Protein AF-V6RYD2-F1 (afdb_monomer)

Mean predicted aligned error: 5.64 Å

Organism: NCBI:txid1341154

Foldseek 3Di:
DDFFWKWKWFQDPQRKTWIPIDGDPDDFWHFHTKIWAWDPPDWDDDLQAGKTKTFMWTQTPPPGIFTWIWIWGHHRQKTKIWTFGPPDDPDPVRTRKIWIWGAPDPTIIMTTMDD

Solvent-accessible surface area (backbone atoms only — not comparable to full-atom values): 6063 Å² total; per-residue (Å²): 126,63,81,41,31,37,36,41,28,42,51,42,100,85,59,25,35,44,38,48,57,52,66,52,97,62,100,70,86,50,74,65,41,37,45,28,46,54,50,86,69,93,51,88,38,53,84,40,54,27,46,48,44,21,54,24,36,33,35,32,86,88,77,38,77,43,57,25,36,37,36,37,43,27,56,84,33,39,31,41,37,38,33,28,45,59,97,56,71,98,45,80,92,44,51,63,34,40,29,45,32,35,68,78,52,99,43,33,34,41,35,42,30,26,99

pLDDT: mean 84.87, 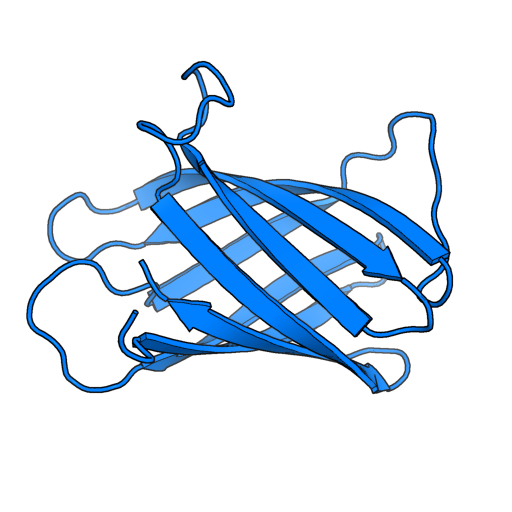std 11.71, range [46.22, 97.06]

Nearest PDB structures (foldseek):
  8i34-assembly4_G  TM=2.711E-01  e=4.699E-01  Haliclona sp.
  5h3x-assembly1_A  TM=3.857E-01  e=2.337E+00  Streptococcus suis
  6pon-assembly1_B-2  TM=3.912E-01  e=3.358E+00  Streptococcus pneumoniae

Structure (mmCIF, N/CA/C/O backbone):
data_AF-V6RYD2-F1
#
_entry.id   AF-V6RYD2-F1
#
loop_
_atom_site.group_PDB
_atom_site.id
_atom_site.type_symbol
_atom_site.label_atom_id
_atom_site.label_alt_id
_atom_site.label_comp_id
_atom_site.label_asym_id
_atom_site.label_entity_id
_atom_site.label_seq_id
_atom_site.pdbx_PDB_ins_code
_atom_site.Cartn_x
_atom_site.Cartn_y
_atom_site.Cartn_z
_atom_site.occupancy
_atom_site.B_iso_or_equiv
_atom_site.auth_seq_id
_atom_site.auth_comp_id
_atom_site.auth_asym_id
_atom_site.auth_atom_id
_atom_site.pdbx_PDB_model_num
ATOM 1 N N . MET A 1 1 ? 4.360 -10.178 14.622 1.00 63.91 1 MET A N 1
ATOM 2 C CA . MET A 1 1 ? 3.253 -9.430 14.002 1.00 63.91 1 MET A CA 1
ATOM 3 C C . MET A 1 1 ? 2.387 -10.426 13.258 1.00 63.91 1 MET A C 1
ATOM 5 O O . MET A 1 1 ? 2.934 -11.311 12.609 1.00 63.91 1 MET A O 1
ATOM 9 N N . GLU A 1 2 ? 1.075 -10.358 13.449 1.00 78.12 2 GLU A N 1
ATOM 10 C CA . GLU A 1 2 ? 0.103 -11.256 12.817 1.00 78.12 2 GLU A CA 1
ATOM 11 C C . GLU A 1 2 ? -0.427 -10.610 11.532 1.00 78.12 2 GLU A C 1
ATOM 13 O O . GLU A 1 2 ? -0.674 -9.403 11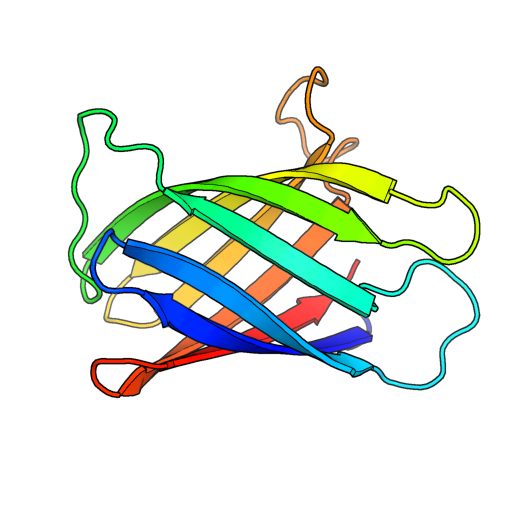.508 1.00 78.12 2 GLU A O 1
ATOM 18 N N . LEU A 1 3 ? -0.573 -11.400 10.462 1.00 85.75 3 LEU A N 1
ATOM 19 C CA . LEU A 1 3 ? -1.123 -10.936 9.187 1.00 85.75 3 LEU A CA 1
ATOM 20 C C . LEU A 1 3 ? -2.568 -10.469 9.383 1.00 85.75 3 LEU A C 1
ATOM 22 O O . LEU A 1 3 ? -3.434 -11.273 9.731 1.00 85.75 3 LEU A O 1
ATOM 26 N N . ARG A 1 4 ? -2.837 -9.192 9.109 1.00 85.25 4 ARG A N 1
ATOM 27 C CA . ARG A 1 4 ? -4.182 -8.608 9.204 1.00 85.25 4 ARG A CA 1
ATOM 28 C C . ARG A 1 4 ? -4.976 -8.784 7.928 1.00 85.25 4 ARG A C 1
ATOM 30 O O . ARG A 1 4 ? -6.162 -9.086 7.982 1.00 85.25 4 ARG A O 1
ATOM 37 N N . GLY A 1 5 ? -4.321 -8.665 6.786 1.00 88.69 5 GLY A N 1
ATOM 38 C CA . GLY A 1 5 ? -4.992 -8.832 5.514 1.00 88.69 5 GLY A CA 1
ATOM 39 C C . GLY A 1 5 ? -4.078 -8.572 4.341 1.00 88.69 5 GLY A C 1
ATOM 40 O O . GLY A 1 5 ? -2.865 -8.385 4.476 1.00 88.69 5 GLY A O 1
ATOM 41 N N . 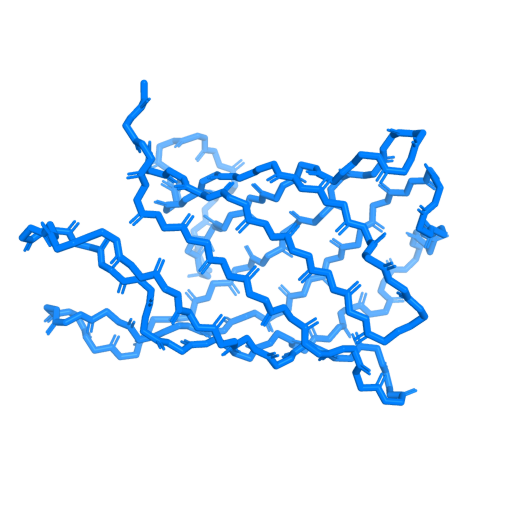ILE A 1 6 ? -4.701 -8.573 3.175 1.00 90.50 6 ILE A N 1
ATOM 42 C CA . ILE A 1 6 ? -4.076 -8.202 1.917 1.00 90.50 6 ILE A CA 1
ATOM 43 C C . ILE A 1 6 ? -4.897 -7.071 1.323 1.00 90.50 6 ILE A C 1
ATOM 45 O O . ILE A 1 6 ? -6.127 -7.132 1.308 1.00 90.50 6 ILE A O 1
ATOM 49 N N . ILE A 1 7 ? -4.208 -6.065 0.810 1.00 91.38 7 ILE A N 1
ATOM 50 C CA . ILE A 1 7 ? -4.796 -5.033 -0.022 1.00 91.38 7 ILE A CA 1
ATOM 51 C C . ILE A 1 7 ? -4.253 -5.148 -1.446 1.00 91.38 7 ILE A C 1
ATOM 53 O O . ILE A 1 7 ? -3.052 -5.320 -1.667 1.00 91.38 7 ILE A O 1
ATOM 57 N N . LEU A 1 8 ? -5.158 -5.063 -2.416 1.00 93.94 8 LEU A N 1
ATOM 58 C CA . LEU A 1 8 ? -4.856 -4.889 -3.826 1.00 93.94 8 LEU A CA 1
ATOM 59 C C . LEU A 1 8 ? -5.160 -3.440 -4.209 1.00 93.94 8 LEU A C 1
ATOM 61 O O . LEU A 1 8 ? -6.315 -3.020 -4.161 1.00 93.94 8 LEU A O 1
ATOM 65 N N . TYR A 1 9 ? -4.137 -2.689 -4.602 1.00 94.38 9 TYR A N 1
ATOM 66 C CA . TYR A 1 9 ? -4.299 -1.347 -5.148 1.00 94.38 9 TYR A CA 1
ATOM 67 C C . TYR A 1 9 ? -4.361 -1.380 -6.667 1.00 94.38 9 TYR A C 1
AT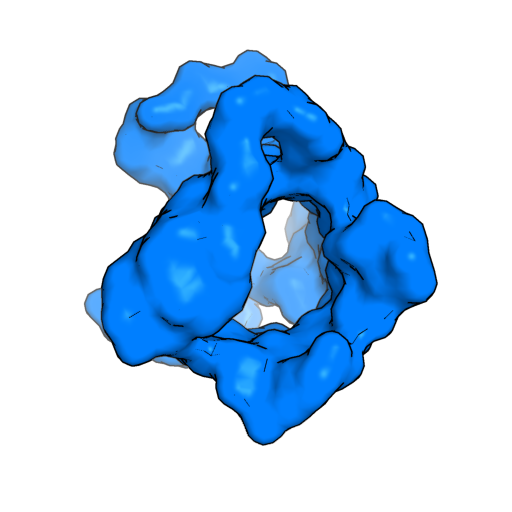OM 69 O O . TYR A 1 9 ? -3.437 -1.889 -7.306 1.00 94.38 9 TYR A O 1
ATOM 77 N N . ASP A 1 10 ? -5.375 -0.731 -7.229 1.00 95.25 10 ASP A N 1
ATOM 78 C CA . ASP A 1 10 ? -5.392 -0.326 -8.629 1.00 95.25 10 ASP A CA 1
ATOM 79 C C . ASP A 1 10 ? -4.743 1.061 -8.781 1.00 95.25 10 ASP A C 1
ATOM 81 O O . ASP A 1 10 ? -5.220 2.056 -8.224 1.00 95.25 10 ASP A O 1
ATOM 85 N N . ILE A 1 11 ? -3.670 1.127 -9.571 1.00 92.81 11 ILE A N 1
ATOM 86 C CA . ILE A 1 11 ? -2.936 2.347 -9.920 1.00 92.81 11 ILE A CA 1
ATOM 87 C C . ILE A 1 11 ? -3.710 3.100 -11.007 1.00 92.81 11 ILE A C 1
ATOM 89 O O . ILE A 1 11 ? -3.853 2.631 -12.143 1.00 92.81 11 ILE A O 1
ATOM 93 N N . GLN A 1 12 ? -4.174 4.296 -10.665 1.00 93.38 12 GLN A N 1
ATOM 94 C CA . GLN A 1 12 ? -4.896 5.194 -11.556 1.00 93.38 12 GLN A CA 1
ATOM 95 C C . GLN A 1 12 ? -3.942 5.946 -12.497 1.00 93.38 12 GLN A C 1
ATOM 97 O O . GLN A 1 12 ? -2.733 6.023 -12.279 1.00 93.38 12 GLN A O 1
ATOM 102 N N . LEU A 1 13 ? -4.488 6.554 -13.557 1.00 88.25 13 LEU A N 1
ATOM 103 C CA . LEU A 1 13 ? -3.696 7.280 -14.566 1.00 88.25 13 LEU A CA 1
ATOM 104 C C . LEU A 1 13 ? -2.869 8.439 -13.987 1.00 88.25 13 LEU A C 1
ATOM 106 O O . LEU A 1 13 ? -1.840 8.802 -14.552 1.00 88.25 13 LEU A O 1
ATOM 110 N N . ASN A 1 14 ? -3.324 9.038 -12.887 1.00 86.88 14 ASN A N 1
ATOM 111 C CA . ASN A 1 14 ? -2.635 10.128 -12.199 1.00 86.88 14 ASN A CA 1
ATOM 112 C C . ASN A 1 14 ? -1.630 9.648 -11.135 1.00 86.88 14 ASN A C 1
ATOM 114 O O . ASN A 1 14 ? -0.944 10.491 -10.558 1.00 86.88 14 ASN A O 1
ATOM 118 N N . GLY A 1 15 ? -1.512 8.333 -10.924 1.00 88.81 15 GLY A N 1
ATOM 119 C CA . GLY A 1 15 ? -0.678 7.720 -9.892 1.00 88.81 15 GLY A CA 1
ATOM 120 C C . GLY A 1 15 ? -1.415 7.422 -8.587 1.00 88.81 15 GLY A C 1
ATOM 121 O O . GLY A 1 15 ? -0.840 6.748 -7.739 1.00 88.81 15 GLY A O 1
ATOM 122 N N . ASP A 1 16 ? -2.665 7.869 -8.434 1.00 92.56 16 ASP A N 1
ATOM 123 C CA . ASP A 1 16 ? -3.464 7.573 -7.244 1.00 92.56 16 ASP A CA 1
ATOM 124 C C . ASP A 1 16 ? -3.720 6.072 -7.115 1.00 92.56 16 ASP A C 1
ATOM 126 O O . ASP A 1 16 ? -3.724 5.328 -8.101 1.00 92.56 16 ASP A O 1
ATOM 130 N N . LEU A 1 17 ? -3.978 5.636 -5.890 1.00 93.62 17 LEU A N 1
ATOM 131 C CA . LEU A 1 17 ? -4.276 4.250 -5.577 1.00 93.62 17 LEU A CA 1
ATOM 132 C C . LEU A 1 17 ? -5.719 4.119 -5.110 1.00 93.62 17 LEU A C 1
ATOM 134 O O . LEU A 1 17 ? -6.192 4.908 -4.289 1.00 93.62 17 LEU A O 1
ATOM 138 N N . ASN A 1 18 ? -6.401 3.086 -5.596 1.00 93.00 18 ASN A N 1
ATOM 139 C CA . ASN A 1 18 ? -7.686 2.660 -5.057 1.00 93.00 18 ASN A CA 1
ATOM 140 C C . ASN A 1 18 ? -7.574 1.219 -4.560 1.00 93.00 18 ASN A C 1
ATOM 142 O O . ASN A 1 18 ? -7.247 0.322 -5.335 1.00 93.00 18 ASN A O 1
ATOM 146 N N . GLY A 1 19 ? -7.785 1.023 -3.265 1.00 87.56 19 GLY A N 1
ATOM 147 C CA . GLY A 1 19 ? -7.542 -0.229 -2.569 1.00 87.56 19 GLY A CA 1
ATOM 148 C C . GLY A 1 19 ? -8.796 -1.074 -2.376 1.00 87.56 19 GLY A C 1
ATOM 149 O O . GLY A 1 19 ? -9.811 -0.588 -1.873 1.00 87.56 19 GLY A O 1
ATOM 150 N N . VAL A 1 20 ? -8.692 -2.362 -2.699 1.00 84.06 20 VAL A N 1
ATOM 151 C CA . VAL A 1 20 ? -9.667 -3.405 -2.349 1.00 84.06 20 VAL A CA 1
ATOM 152 C C . VAL A 1 20 ? -9.013 -4.406 -1.399 1.00 84.06 20 VAL A C 1
ATOM 154 O O . VAL A 1 20 ? -7.859 -4.785 -1.588 1.00 84.06 20 VAL A O 1
ATOM 157 N N . TYR A 1 21 ? -9.757 -4.849 -0.388 1.00 82.12 21 TYR A N 1
ATOM 158 C CA . TYR A 1 21 ? -9.216 -5.566 0.765 1.00 82.12 21 TYR A CA 1
ATOM 159 C C . TYR A 1 21 ? -9.733 -6.992 0.895 1.00 82.12 21 TYR A C 1
ATOM 161 O O . TYR A 1 21 ? -10.899 -7.282 0.621 1.00 82.12 21 TYR A O 1
ATOM 169 N N . THR A 1 22 ? -8.873 -7.867 1.409 1.00 80.06 22 THR A N 1
ATOM 170 C CA . THR A 1 22 ? -9.244 -9.165 1.973 1.00 80.06 22 THR A CA 1
ATOM 171 C C . THR A 1 22 ? -8.671 -9.264 3.385 1.00 80.06 22 THR A C 1
ATOM 173 O O . THR A 1 22 ? -7.498 -9.607 3.563 1.00 80.06 22 THR A O 1
ATOM 176 N N . ASN A 1 23 ? -9.491 -8.937 4.382 1.00 78.31 23 ASN A N 1
ATOM 177 C CA . ASN A 1 23 ? -9.093 -8.959 5.788 1.00 78.31 23 ASN A CA 1
ATOM 178 C C . ASN A 1 23 ? -9.260 -10.362 6.369 1.00 78.31 23 ASN A C 1
ATOM 180 O O . ASN A 1 23 ? -10.215 -11.077 6.052 1.00 78.31 23 ASN A O 1
ATOM 184 N N . ASN A 1 24 ? -8.343 -10.745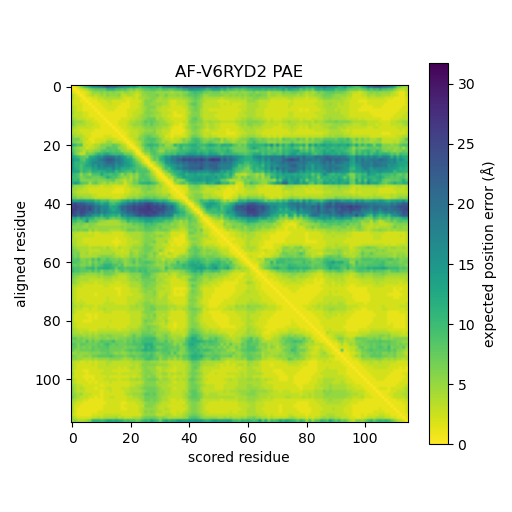 7.250 1.00 69.06 24 ASN A N 1
ATOM 185 C CA . ASN A 1 24 ? -8.580 -11.849 8.164 1.00 69.06 24 ASN A CA 1
ATOM 186 C C . ASN A 1 24 ? -9.568 -11.354 9.221 1.00 69.06 24 ASN A C 1
ATOM 188 O O . ASN A 1 24 ? -9.327 -10.303 9.803 1.00 69.06 24 ASN A O 1
ATOM 192 N N . LEU A 1 25 ? -10.650 -12.104 9.463 1.00 62.66 25 LEU A N 1
ATOM 193 C CA . LEU A 1 25 ? -11.670 -11.792 10.474 1.00 62.66 25 LEU A CA 1
ATOM 194 C C . LEU A 1 25 ? -11.003 -11.557 11.843 1.00 62.66 25 LEU A C 1
ATOM 196 O O . LEU A 1 25 ? -10.749 -12.521 12.569 1.00 62.66 25 LEU A O 1
ATOM 200 N N . THR A 1 26 ? -10.704 -10.303 12.200 1.00 57.53 26 THR A N 1
ATOM 201 C CA . THR A 1 26 ? -10.065 -9.956 13.475 1.00 57.53 26 THR A CA 1
ATOM 202 C C . THR A 1 26 ? -10.762 -8.757 14.121 1.00 57.53 26 THR A C 1
ATOM 204 O O . THR A 1 26 ? -11.120 -7.800 13.452 1.00 57.53 26 THR A O 1
ATOM 207 N N . PRO A 1 27 ? -10.988 -8.775 15.445 1.00 57.12 27 PRO A N 1
ATOM 208 C CA . PRO A 1 27 ? -11.921 -7.845 16.085 1.00 57.12 27 PRO A CA 1
ATOM 209 C C . PRO A 1 27 ? -11.455 -6.382 16.162 1.00 57.12 27 PRO A C 1
ATOM 211 O O . PRO A 1 27 ? -12.281 -5.527 16.453 1.00 57.12 27 PRO A O 1
ATOM 214 N N . ASN A 1 28 ? -10.173 -6.081 15.919 1.00 56.81 28 ASN A N 1
ATOM 215 C CA . ASN A 1 28 ? -9.589 -4.769 16.213 1.00 56.81 28 ASN A CA 1
ATOM 216 C C . ASN A 1 28 ? -8.798 -4.241 15.006 1.00 56.81 28 ASN A C 1
ATOM 218 O O . ASN A 1 28 ? -7.849 -4.911 14.585 1.00 56.81 28 ASN A O 1
ATOM 222 N N . ALA A 1 29 ? -9.157 -3.037 14.546 1.00 55.94 29 ALA A N 1
ATOM 223 C CA . ALA A 1 29 ? -8.552 -2.255 13.464 1.00 55.94 29 ALA A CA 1
ATOM 224 C C . ALA A 1 29 ? -8.415 -2.998 12.122 1.00 55.94 29 ALA A C 1
ATOM 226 O O . ALA A 1 29 ? -7.426 -3.685 11.855 1.00 55.94 29 ALA A O 1
ATOM 227 N N . GLU A 1 30 ? -9.408 -2.821 11.253 1.00 68.12 30 GLU A N 1
ATOM 228 C CA . GLU A 1 30 ? -9.439 -3.399 9.910 1.00 68.12 30 GLU A CA 1
ATOM 229 C C . GLU A 1 30 ? -9.496 -2.281 8.863 1.00 68.12 30 GLU A C 1
ATOM 231 O O . GLU A 1 30 ? -10.308 -1.363 8.962 1.00 68.12 30 GLU A O 1
ATOM 236 N N . LEU A 1 31 ? -8.636 -2.361 7.845 1.00 69.12 31 LEU A N 1
ATOM 237 C CA . LEU A 1 31 ? -8.714 -1.494 6.676 1.00 69.12 31 LEU A CA 1
ATOM 238 C C . LEU A 1 31 ? -9.836 -2.021 5.773 1.00 69.12 31 LEU A C 1
ATOM 240 O O . LEU A 1 31 ? -9.719 -3.105 5.208 1.00 69.12 31 LEU A O 1
ATOM 244 N N . PHE A 1 32 ? -10.947 -1.297 5.642 1.00 66.88 32 PHE A N 1
ATOM 245 C CA . PHE A 1 32 ? -12.065 -1.751 4.795 1.00 66.88 32 PHE A CA 1
ATOM 246 C C . PHE A 1 32 ? -11.985 -1.230 3.359 1.00 66.88 32 PHE A C 1
ATOM 248 O O . PHE A 1 32 ? -12.414 -1.885 2.408 1.00 66.88 32 PHE A O 1
ATOM 255 N N . THR A 1 33 ? -11.499 -0.006 3.191 1.00 67.81 33 THR A N 1
ATOM 256 C CA . THR A 1 33 ? -11.339 0.679 1.904 1.00 67.81 33 THR A CA 1
ATOM 257 C C . THR A 1 33 ? -10.309 1.774 2.094 1.00 67.81 33 THR A C 1
ATOM 259 O O . THR A 1 33 ? -10.307 2.411 3.144 1.00 67.81 33 THR A O 1
ATOM 262 N N . GLU A 1 34 ? -9.475 2.014 1.087 1.00 80.75 34 GLU A N 1
ATOM 263 C CA . GLU A 1 34 ? -8.502 3.094 1.085 1.00 80.75 34 GLU A CA 1
ATOM 264 C C . GLU A 1 34 ? -8.387 3.679 -0.302 1.00 80.75 34 GLU A C 1
ATOM 266 O O . GLU A 1 34 ? -8.314 2.967 -1.304 1.00 80.75 34 GLU A O 1
ATOM 271 N N . THR A 1 35 ? -8.333 4.997 -0.340 1.00 89.50 35 THR A N 1
ATOM 272 C CA . THR A 1 35 ? -7.887 5.724 -1.514 1.00 89.50 35 THR A CA 1
ATOM 273 C C . THR A 1 35 ? -6.688 6.551 -1.095 1.00 89.50 35 THR A C 1
ATOM 275 O O . THR A 1 35 ? -6.720 7.191 -0.043 1.00 89.50 35 THR A O 1
ATOM 278 N N . ALA A 1 36 ? -5.642 6.521 -1.913 1.00 92.06 36 ALA A N 1
ATOM 279 C CA . ALA A 1 36 ? -4.403 7.229 -1.652 1.00 92.06 36 ALA A CA 1
ATOM 280 C C . ALA A 1 36 ? -4.097 8.169 -2.822 1.00 92.06 36 ALA A C 1
ATOM 282 O O . ALA A 1 36 ? -3.855 7.722 -3.944 1.00 92.06 36 ALA A O 1
ATOM 283 N N . HIS A 1 37 ? -4.145 9.473 -2.568 1.00 92.75 37 HIS A N 1
ATOM 284 C CA . HIS A 1 37 ? -3.787 10.504 -3.526 1.00 92.75 37 HIS A CA 1
ATOM 285 C C . HIS A 1 37 ? -2.274 10.678 -3.559 1.00 92.75 37 HIS A C 1
ATOM 287 O O . HIS A 1 37 ? -1.634 10.879 -2.528 1.00 92.75 37 HIS A O 1
ATOM 293 N N . PHE A 1 38 ? -1.689 10.574 -4.744 1.00 90.00 38 PHE A N 1
ATOM 294 C CA . PHE A 1 38 ? -0.244 10.563 -4.882 1.00 90.00 38 PHE A CA 1
ATOM 295 C C . PHE A 1 38 ? 0.364 11.955 -4.679 1.00 90.00 38 PHE A C 1
ATOM 297 O O . PHE A 1 38 ? 0.085 12.901 -5.421 1.00 90.00 38 PHE A O 1
ATOM 304 N N . LEU A 1 39 ? 1.261 12.061 -3.696 1.00 87.12 39 LEU A N 1
ATOM 305 C CA . LEU A 1 39 ? 2.017 13.274 -3.420 1.00 87.12 39 LEU A CA 1
ATOM 306 C C . LEU A 1 39 ? 3.209 13.334 -4.372 1.00 87.12 39 LEU A C 1
ATOM 308 O O . LEU A 1 39 ? 4.179 12.592 -4.238 1.00 87.12 39 LEU A O 1
ATOM 312 N N . ARG A 1 40 ? 3.148 14.245 -5.344 1.00 69.88 40 ARG A N 1
ATOM 313 C CA . ARG A 1 40 ? 4.166 14.416 -6.396 1.00 69.88 40 ARG A CA 1
ATOM 314 C C . ARG A 1 40 ? 5.517 14.973 -5.914 1.00 69.88 40 ARG A C 1
ATOM 316 O O . ARG A 1 40 ? 6.298 15.427 -6.748 1.00 69.88 40 ARG A O 1
ATOM 323 N N . ASP A 1 41 ? 5.790 14.985 -4.614 1.00 56.44 41 ASP A N 1
ATOM 324 C CA . ASP A 1 41 ? 6.874 15.792 -4.065 1.00 56.44 41 ASP A CA 1
ATOM 325 C C . ASP A 1 41 ? 8.264 15.152 -4.270 1.00 56.44 41 ASP A C 1
ATOM 327 O O . ASP A 1 41 ? 8.562 14.064 -3.778 1.00 56.44 41 ASP A O 1
ATOM 331 N N . GLU A 1 42 ? 9.063 15.854 -5.080 1.00 46.22 42 GLU A N 1
ATOM 332 C CA . GLU A 1 42 ? 10.518 15.898 -5.333 1.00 46.22 42 GLU A CA 1
ATOM 333 C C . GLU A 1 42 ? 11.410 14.635 -5.373 1.00 46.22 42 GLU A C 1
ATOM 335 O O . GLU A 1 42 ? 12.536 14.724 -5.863 1.00 46.22 42 GLU A O 1
ATOM 340 N N . SER A 1 43 ? 10.950 13.442 -4.992 1.00 50.28 43 SER A N 1
ATOM 341 C CA . SER A 1 43 ? 11.745 12.201 -5.050 1.00 50.28 43 SER A CA 1
ATOM 342 C C . SER A 1 43 ? 10.994 11.105 -5.794 1.00 50.28 43 SER A C 1
ATOM 344 O O . SER A 1 43 ? 10.542 10.133 -5.198 1.00 50.28 43 SER A O 1
ATOM 346 N N . PHE A 1 44 ? 10.826 11.256 -7.108 1.00 55.00 44 PHE A N 1
ATOM 347 C CA . PHE A 1 44 ? 10.153 10.233 -7.904 1.00 55.00 44 PHE A CA 1
ATOM 348 C C . PHE A 1 44 ? 11.005 8.961 -7.959 1.00 55.00 44 PHE A C 1
ATOM 350 O O . PHE A 1 44 ? 11.978 8.867 -8.707 1.00 55.00 44 PHE A O 1
ATOM 357 N N . GLY A 1 45 ? 10.636 7.983 -7.140 1.00 58.78 45 GLY A N 1
ATOM 358 C CA . GLY A 1 45 ? 11.065 6.608 -7.300 1.00 58.78 45 GLY A CA 1
ATOM 359 C C . GL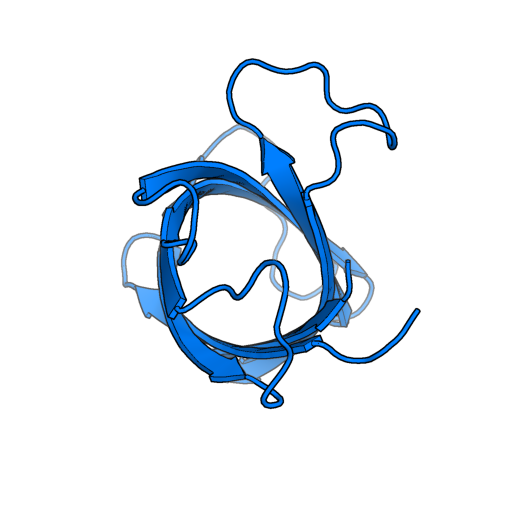Y A 1 45 ? 10.338 5.946 -8.463 1.00 58.78 45 GLY A C 1
ATOM 360 O O . GLY A 1 45 ? 9.156 6.209 -8.689 1.00 58.78 45 GLY A O 1
ATOM 361 N N . ASP A 1 46 ? 11.012 5.070 -9.197 1.00 76.88 46 ASP A N 1
ATOM 362 C CA . ASP A 1 46 ? 10.291 4.096 -10.007 1.00 76.88 46 ASP A CA 1
ATOM 363 C C . ASP A 1 46 ? 9.840 2.923 -9.117 1.00 76.88 46 ASP A C 1
ATOM 365 O O . ASP A 1 46 ? 10.208 2.802 -7.947 1.00 76.88 46 ASP A O 1
ATOM 369 N N . PHE A 1 47 ? 9.040 2.017 -9.674 1.00 82.38 47 PHE A N 1
ATOM 370 C CA . PHE A 1 47 ? 8.655 0.780 -8.988 1.00 82.38 47 PHE A CA 1
ATOM 371 C C . PHE A 1 47 ? 9.801 -0.249 -8.899 1.00 82.38 47 PHE A C 1
ATOM 373 O O . PHE A 1 47 ? 9.537 -1.437 -8.726 1.00 82.38 47 PHE A O 1
ATOM 380 N N . ILE A 1 48 ? 11.060 0.178 -9.040 1.00 85.19 48 ILE A N 1
ATOM 381 C CA . ILE A 1 48 ? 12.250 -0.657 -8.874 1.00 85.19 48 ILE A CA 1
ATOM 382 C C . ILE A 1 48 ? 13.026 -0.199 -7.640 1.00 85.19 48 ILE A C 1
ATOM 384 O O . ILE A 1 48 ? 13.276 -1.023 -6.765 1.00 85.19 48 ILE A O 1
ATOM 388 N N . ASN A 1 49 ? 13.366 1.086 -7.531 1.00 88.19 49 ASN A N 1
ATOM 389 C CA . ASN A 1 49 ? 14.012 1.671 -6.359 1.00 88.19 49 ASN A CA 1
ATOM 390 C C . ASN A 1 49 ? 13.487 3.088 -6.117 1.00 88.19 49 ASN A C 1
ATOM 392 O O . ASN A 1 49 ? 13.640 3.973 -6.961 1.00 88.19 49 ASN A O 1
ATOM 396 N N . GLY A 1 50 ? 12.886 3.322 -4.951 1.00 90.31 50 GLY A N 1
ATOM 397 C CA . GLY A 1 50 ? 12.097 4.530 -4.787 1.00 90.31 50 GLY A CA 1
ATOM 398 C C . GLY A 1 50 ? 11.490 4.773 -3.422 1.00 90.31 50 GLY A C 1
ATOM 399 O O . GLY A 1 50 ? 11.399 3.882 -2.582 1.00 90.31 50 GLY A O 1
ATOM 400 N N . LEU A 1 51 ? 11.030 6.006 -3.243 1.00 90.50 51 LEU A N 1
ATOM 401 C CA . LEU A 1 51 ? 10.104 6.394 -2.194 1.00 90.50 51 LEU A CA 1
ATOM 402 C C . LEU A 1 51 ? 8.874 6.997 -2.877 1.00 90.50 51 LEU A C 1
ATOM 404 O O . LEU A 1 51 ? 9.020 7.837 -3.761 1.00 90.50 51 LEU A O 1
ATOM 408 N N . MET A 1 52 ? 7.678 6.564 -2.496 1.00 90.69 52 MET A N 1
ATOM 409 C CA . MET A 1 52 ? 6.422 7.153 -2.958 1.00 90.69 52 MET A CA 1
ATOM 410 C C . MET A 1 52 ? 5.579 7.501 -1.739 1.00 90.69 52 MET A C 1
ATOM 412 O O . MET A 1 52 ? 5.442 6.685 -0.829 1.00 90.69 52 MET A O 1
ATOM 416 N N . LEU A 1 53 ? 5.033 8.712 -1.719 1.00 91.75 53 LEU A N 1
ATOM 417 C CA . LEU A 1 53 ? 4.207 9.208 -0.627 1.00 91.75 53 LEU A CA 1
ATOM 418 C C . LEU A 1 53 ? 2.801 9.492 -1.137 1.00 91.75 53 LEU A C 1
ATOM 420 O O . LEU A 1 53 ? 2.625 9.960 -2.262 1.00 91.75 53 LEU A O 1
ATOM 424 N N . TYR A 1 54 ? 1.810 9.225 -0.297 1.00 92.25 54 TYR A N 1
ATOM 425 C CA . TYR A 1 54 ? 0.414 9.459 -0.620 1.00 92.25 54 TYR A CA 1
ATOM 426 C C . TYR A 1 54 ? -0.324 10.043 0.584 1.00 92.25 54 TYR A C 1
ATOM 428 O O . TYR A 1 54 ? -0.104 9.631 1.725 1.00 92.25 54 TYR A O 1
ATOM 436 N N . GLU A 1 55 ? -1.239 10.966 0.312 1.00 91.94 55 GLU A N 1
ATOM 437 C CA . GLU A 1 55 ? -2.330 11.308 1.221 1.00 91.94 55 GLU A CA 1
ATOM 438 C C . GLU A 1 55 ? -3.367 10.197 1.131 1.00 91.94 55 GLU A C 1
ATOM 440 O O . GLU A 1 55 ? -4.012 10.026 0.100 1.00 91.94 55 GLU A O 1
ATOM 445 N N . ALA A 1 56 ? -3.519 9.416 2.188 1.00 90.50 56 ALA A N 1
ATOM 446 C CA . ALA A 1 56 ? -4.440 8.298 2.222 1.00 90.50 56 ALA A CA 1
ATOM 447 C C . ALA A 1 56 ? -5.588 8.573 3.190 1.00 90.50 56 ALA A C 1
ATOM 449 O O . ALA A 1 56 ? -5.484 9.326 4.155 1.00 90.50 56 ALA A O 1
ATOM 450 N N . PHE A 1 57 ? -6.711 7.914 2.968 1.00 86.12 57 PHE A N 1
ATOM 451 C CA . PHE A 1 57 ? -7.688 7.723 4.027 1.00 86.12 57 PHE A CA 1
ATOM 452 C C . PHE A 1 57 ? -8.152 6.285 3.995 1.00 86.12 57 PHE A C 1
ATOM 454 O O . PHE A 1 57 ? -8.272 5.702 2.919 1.00 86.12 57 PHE A O 1
ATOM 461 N N . TYR A 1 58 ? -8.468 5.747 5.163 1.00 85.31 58 TYR A N 1
ATOM 462 C CA . TYR A 1 58 ? -9.088 4.442 5.291 1.00 85.31 58 TYR A CA 1
ATOM 463 C C . TYR A 1 58 ? -10.340 4.513 6.156 1.00 85.31 58 TYR A C 1
ATOM 465 O O . TYR A 1 58 ? -10.578 5.492 6.867 1.00 85.31 58 TYR A O 1
ATOM 473 N N . PHE A 1 59 ? -11.165 3.478 6.074 1.00 77.44 59 PHE A N 1
ATOM 474 C CA . PHE A 1 59 ? -12.261 3.274 7.012 1.00 77.44 59 PHE A CA 1
ATOM 475 C C . PHE A 1 59 ? -11.860 2.220 8.028 1.00 77.44 59 PHE A C 1
ATOM 477 O O . PHE A 1 59 ? -11.439 1.138 7.628 1.00 77.44 59 PHE A O 1
ATOM 484 N N . ASP A 1 60 ? -12.020 2.565 9.300 1.00 77.69 60 ASP A N 1
ATOM 485 C CA . ASP A 1 60 ? -11.953 1.688 10.461 1.00 77.69 60 ASP A CA 1
ATOM 486 C C . ASP A 1 60 ? -13.366 1.460 11.019 1.00 77.69 60 ASP A C 1
ATOM 488 O O . ASP A 1 60 ? -14.216 2.356 10.962 1.00 77.69 60 ASP A O 1
ATOM 492 N N . PHE A 1 61 ? -13.631 0.279 11.581 1.00 69.88 61 PHE A N 1
ATOM 493 C CA . PHE A 1 61 ? -14.960 -0.054 12.107 1.00 69.88 61 PHE A CA 1
ATOM 494 C C . PHE A 1 61 ? -15.329 0.765 13.355 1.00 69.88 61 PHE A C 1
ATOM 496 O O . PHE A 1 61 ? -16.496 1.114 13.530 1.00 69.88 61 PHE A O 1
ATOM 503 N N . GLU A 1 62 ? -14.360 1.083 14.216 1.00 76.62 62 GLU A N 1
ATOM 504 C CA . GLU A 1 62 ? -14.608 1.766 15.491 1.00 76.62 62 GLU A CA 1
ATOM 505 C C . GLU A 1 62 ? -14.573 3.288 15.339 1.00 76.62 62 GLU A C 1
ATOM 507 O O . GLU A 1 62 ? -15.412 4.002 15.891 1.00 76.62 62 GLU A O 1
ATOM 512 N N . SER A 1 63 ? -13.603 3.784 14.573 1.00 75.94 63 SER A N 1
ATOM 513 C CA . SER A 1 63 ? -13.315 5.217 14.449 1.00 75.94 63 SER A CA 1
ATOM 514 C C . SER A 1 63 ? -13.951 5.859 13.213 1.00 75.94 63 SER A C 1
ATOM 516 O O . SER A 1 63 ? -13.975 7.085 13.090 1.00 75.94 63 SER A O 1
ATOM 518 N N . GLY A 1 64 ? -14.482 5.055 12.288 1.00 81.31 64 GLY A N 1
ATOM 519 C CA . GLY A 1 64 ? -14.994 5.528 11.008 1.00 81.31 64 GLY A CA 1
ATOM 520 C C . GLY A 1 64 ? -13.866 5.913 10.051 1.00 81.31 64 GLY A C 1
ATOM 521 O O . GLY A 1 64 ? -12.855 5.223 9.946 1.00 81.31 64 GLY A O 1
ATOM 522 N N . ARG A 1 65 ? -14.042 7.003 9.297 1.00 85.12 65 ARG A N 1
ATOM 523 C CA . ARG A 1 65 ? -13.019 7.472 8.353 1.00 85.12 65 ARG A CA 1
ATOM 524 C C . ARG A 1 65 ? -11.820 8.044 9.111 1.00 85.12 65 ARG A C 1
ATOM 526 O O . ARG A 1 65 ? -11.978 8.985 9.883 1.00 85.12 65 ARG A O 1
ATOM 533 N N . VAL A 1 66 ? -10.629 7.547 8.800 1.00 86.44 66 VAL A N 1
ATOM 534 C CA . VAL A 1 66 ? -9.356 8.006 9.356 1.00 86.44 66 VAL A CA 1
ATOM 535 C C . VAL A 1 66 ? -8.454 8.468 8.217 1.00 86.44 66 VAL A C 1
ATOM 537 O O . VAL A 1 66 ? -8.239 7.738 7.249 1.00 86.44 66 VAL A O 1
ATOM 540 N N . ASN A 1 67 ? -7.921 9.683 8.323 1.00 90.00 67 ASN A N 1
ATOM 541 C CA . ASN A 1 67 ? -6.901 10.163 7.396 1.00 90.00 67 ASN A CA 1
ATOM 542 C C . ASN A 1 67 ? -5.518 9.658 7.821 1.00 90.00 67 ASN A C 1
ATOM 544 O O . ASN A 1 67 ? -5.193 9.585 9.012 1.00 90.00 67 ASN A O 1
ATOM 548 N N . ALA A 1 68 ? -4.699 9.326 6.833 1.00 90.94 68 ALA A N 1
ATOM 549 C CA . ALA A 1 68 ? -3.381 8.757 7.012 1.00 90.94 68 ALA A CA 1
ATOM 550 C C . ALA A 1 68 ? -2.408 9.258 5.940 1.00 90.94 68 ALA A C 1
AT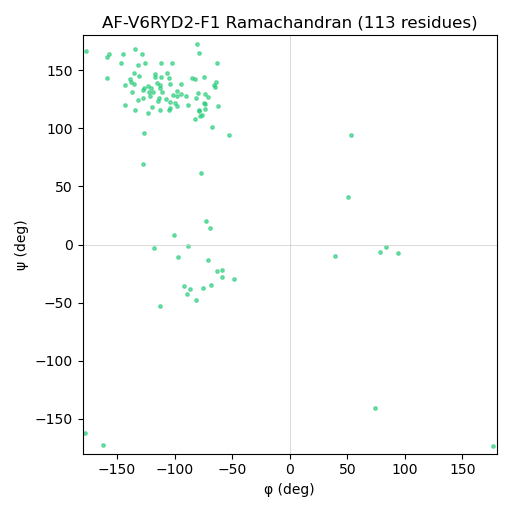OM 552 O O . ALA A 1 68 ? -2.795 9.753 4.887 1.00 90.94 68 ALA A O 1
ATOM 553 N N . ILE A 1 69 ? -1.121 9.077 6.191 1.00 92.56 69 ILE A N 1
ATOM 554 C CA . ILE A 1 69 ? -0.084 9.179 5.176 1.00 92.56 69 ILE A CA 1
ATOM 555 C C . ILE A 1 69 ? 0.423 7.779 4.879 1.00 92.56 69 ILE A C 1
ATOM 557 O O . ILE A 1 69 ? 0.871 7.078 5.788 1.00 92.56 69 ILE A O 1
ATOM 561 N N . LEU A 1 70 ? 0.391 7.404 3.605 1.00 93.38 70 LEU A N 1
ATOM 562 C CA . LEU A 1 70 ? 0.972 6.163 3.117 1.00 93.38 70 LEU A CA 1
ATOM 563 C C . LEU A 1 70 ? 2.359 6.431 2.536 1.00 93.38 70 LEU A C 1
ATOM 565 O O . LEU A 1 70 ? 2.537 7.281 1.664 1.00 93.38 70 LEU A O 1
ATOM 569 N N . GLU A 1 71 ? 3.338 5.669 3.002 1.00 93.75 71 GLU A N 1
ATOM 570 C CA . GLU A 1 71 ? 4.686 5.629 2.453 1.00 93.75 71 GLU A CA 1
ATOM 571 C C . GLU A 1 71 ? 4.956 4.259 1.838 1.00 93.75 71 GLU A C 1
ATOM 573 O O . GLU A 1 71 ? 4.854 3.242 2.519 1.00 93.75 71 GLU A O 1
ATOM 578 N N . PHE A 1 72 ? 5.367 4.241 0.571 1.00 94.19 72 PHE A N 1
ATOM 579 C CA . PHE A 1 72 ? 5.992 3.089 -0.066 1.00 94.19 72 PHE A CA 1
ATOM 580 C C . PHE A 1 72 ? 7.487 3.321 -0.193 1.00 94.19 72 PHE A C 1
ATOM 582 O O . PHE A 1 72 ? 7.933 4.199 -0.932 1.00 94.19 72 PHE A O 1
ATOM 589 N N . ARG A 1 73 ? 8.267 2.471 0.464 1.00 94.44 73 ARG A N 1
ATOM 590 C CA . ARG A 1 73 ? 9.698 2.336 0.226 1.00 94.44 73 ARG A CA 1
ATOM 591 C C . ARG A 1 73 ? 9.936 1.129 -0.663 1.00 94.44 73 ARG A C 1
ATOM 593 O O . ARG A 1 73 ? 9.563 0.019 -0.303 1.00 94.44 73 ARG A O 1
ATOM 600 N N . ILE A 1 74 ? 10.563 1.346 -1.809 1.00 94.25 74 ILE A N 1
ATOM 601 C CA . ILE A 1 74 ? 10.754 0.334 -2.843 1.00 94.25 74 ILE A CA 1
ATOM 602 C C . ILE A 1 74 ? 12.241 0.037 -2.976 1.00 94.25 74 ILE A C 1
ATOM 604 O O . ILE A 1 74 ? 13.034 0.946 -3.226 1.00 94.25 74 ILE A O 1
ATOM 608 N N . VAL A 1 75 ? 12.618 -1.229 -2.811 1.00 94.88 75 VAL A N 1
ATOM 609 C CA . VAL A 1 75 ? 13.998 -1.701 -2.973 1.00 94.88 75 VAL A CA 1
ATOM 610 C C . VAL A 1 75 ? 13.982 -2.975 -3.803 1.00 94.88 75 VAL A C 1
ATOM 612 O O . VAL A 1 75 ? 13.436 -3.993 -3.385 1.00 94.88 75 VAL A O 1
ATOM 615 N N . ASN A 1 76 ? 14.587 -2.925 -4.988 1.00 93.69 76 ASN A N 1
ATOM 616 C CA . ASN A 1 76 ? 14.585 -4.012 -5.970 1.00 93.69 76 ASN A CA 1
ATOM 617 C C . ASN A 1 76 ? 13.174 -4.562 -6.267 1.00 93.69 76 ASN A C 1
ATOM 619 O O . ASN A 1 76 ? 12.978 -5.771 -6.383 1.00 93.69 76 ASN A O 1
ATOM 623 N N . GLY A 1 77 ? 12.186 -3.669 -6.368 1.00 91.88 77 GLY A N 1
ATOM 624 C CA . GLY A 1 77 ? 10.785 -3.997 -6.657 1.00 91.88 77 GLY A CA 1
ATOM 625 C C . GLY A 1 77 ? 9.971 -4.543 -5.477 1.00 91.88 77 GLY A C 1
ATOM 626 O O . GLY A 1 77 ? 8.756 -4.699 -5.613 1.00 91.88 77 GLY A O 1
ATOM 627 N N . LEU A 1 78 ? 10.601 -4.797 -4.325 1.00 96.81 78 LEU A N 1
ATOM 628 C CA . LEU A 1 78 ? 9.897 -5.084 -3.077 1.00 96.81 78 LEU A CA 1
ATOM 629 C C . LEU A 1 78 ? 9.425 -3.770 -2.458 1.00 96.81 78 LEU A C 1
ATOM 631 O O . LEU A 1 78 ? 10.215 -2.839 -2.315 1.00 96.81 78 LEU A O 1
ATOM 635 N N . ILE A 1 79 ? 8.153 -3.710 -2.085 1.00 96.81 79 ILE A N 1
ATOM 636 C CA . ILE A 1 79 ? 7.512 -2.548 -1.4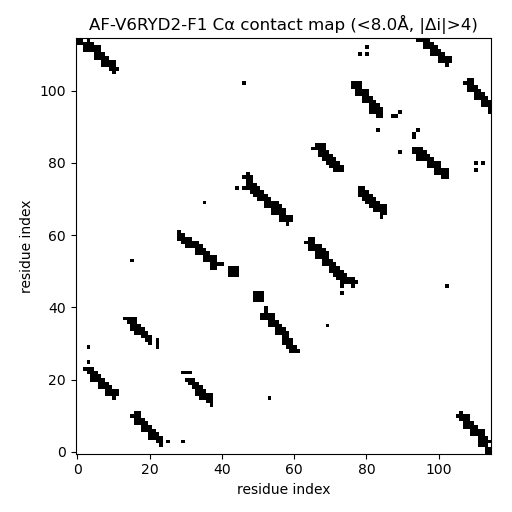81 1.00 96.81 79 ILE A CA 1
ATOM 637 C C . ILE A 1 79 ? 7.352 -2.811 0.013 1.00 96.81 79 ILE A C 1
ATOM 639 O O . ILE A 1 79 ? 6.682 -3.762 0.402 1.00 96.81 79 ILE A O 1
ATOM 643 N N . THR A 1 80 ? 7.915 -1.937 0.838 1.00 96.81 80 THR A N 1
ATOM 644 C CA . THR A 1 80 ? 7.568 -1.797 2.253 1.00 96.81 80 THR A CA 1
ATOM 645 C C . THR A 1 80 ? 6.596 -0.631 2.387 1.00 96.81 80 THR A C 1
ATOM 647 O O . THR A 1 80 ? 6.936 0.499 2.032 1.00 96.81 80 THR A O 1
ATOM 650 N N . ALA A 1 81 ? 5.394 -0.904 2.883 1.00 95.25 81 ALA A N 1
ATOM 651 C CA . ALA A 1 81 ? 4.326 0.065 3.075 1.00 95.25 81 ALA A CA 1
ATOM 652 C C . ALA A 1 81 ? 4.190 0.448 4.552 1.00 95.25 81 ALA A C 1
ATOM 654 O O . ALA A 1 81 ? 4.262 -0.417 5.425 1.00 95.25 81 ALA A O 1
ATOM 655 N N . ARG A 1 82 ? 3.991 1.734 4.838 1.00 94.75 82 ARG A N 1
ATOM 656 C CA . ARG A 1 82 ? 3.769 2.256 6.193 1.00 94.75 82 ARG A CA 1
ATOM 657 C C . ARG A 1 82 ? 2.646 3.280 6.186 1.00 94.75 82 ARG A C 1
ATOM 659 O O . ARG A 1 82 ? 2.677 4.200 5.372 1.00 94.75 82 ARG A O 1
ATOM 666 N N . TRP A 1 83 ? 1.703 3.136 7.113 1.00 92.69 83 TRP A N 1
ATOM 667 C CA . TRP A 1 83 ? 0.564 4.036 7.276 1.00 92.69 83 TRP A CA 1
ATOM 668 C C . TRP A 1 83 ? 0.691 4.793 8.588 1.00 92.69 83 TRP A C 1
ATOM 670 O O . TRP A 1 83 ? 0.635 4.201 9.664 1.00 92.69 83 TRP A O 1
ATOM 680 N N . TRP A 1 84 ? 0.831 6.106 8.498 1.00 91.75 84 TRP A N 1
ATOM 681 C CA . TRP A 1 84 ? 0.901 7.007 9.645 1.00 91.75 84 TRP A CA 1
ATOM 682 C C . TRP A 1 84 ? -0.414 7.742 9.792 1.00 91.75 84 TRP A C 1
ATOM 684 O O . TRP A 1 84 ? -1.000 8.122 8.783 1.00 91.75 84 TRP A O 1
ATOM 694 N N . ARG A 1 85 ? -0.876 8.004 11.012 1.00 88.69 85 ARG A N 1
ATOM 695 C CA . ARG A 1 85 ? -2.029 8.891 11.180 1.00 88.69 85 ARG A CA 1
ATOM 696 C C . ARG A 1 85 ? -1.681 10.310 10.715 1.00 88.69 85 ARG A C 1
ATOM 698 O O . ARG A 1 85 ? -0.607 10.828 11.012 1.00 88.69 85 ARG A O 1
ATOM 705 N N . GLU A 1 86 ? -2.583 10.936 9.962 1.00 87.06 86 GLU A N 1
ATOM 706 C CA . GLU A 1 86 ? -2.385 12.313 9.502 1.00 87.06 86 GLU A CA 1
ATOM 707 C C . GLU A 1 86 ? -2.374 13.293 10.688 1.00 87.06 86 GLU A C 1
ATOM 709 O O . GLU A 1 86 ? -3.202 13.199 11.593 1.00 87.06 86 GLU A O 1
ATOM 714 N N . GLY A 1 87 ? -1.443 14.253 10.670 1.00 83.00 87 GLY A N 1
ATOM 715 C CA . GLY A 1 87 ? -1.310 15.279 11.711 1.00 83.00 87 GLY A CA 1
ATOM 716 C C . GLY A 1 87 ? -0.519 14.846 12.949 1.00 83.00 87 GLY A C 1
ATOM 717 O O . GLY A 1 87 ? -0.295 15.675 13.829 1.00 83.00 87 GLY A O 1
ATOM 718 N N . GLU A 1 88 ? -0.066 13.593 13.007 1.00 84.31 88 GLU A N 1
ATOM 719 C CA . GLU A 1 88 ? 0.829 13.086 14.047 1.00 84.31 88 GLU A CA 1
ATOM 720 C C . GLU A 1 88 ? 2.278 12.984 13.534 1.00 84.31 88 GLU A C 1
AT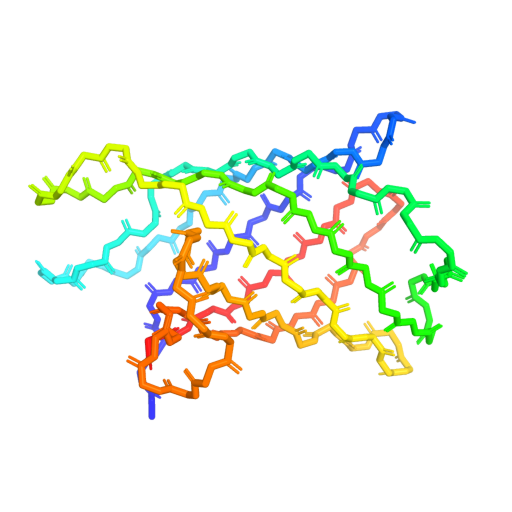OM 722 O O . GLU A 1 88 ? 2.537 12.889 12.329 1.00 84.31 88 GLU A O 1
ATOM 727 N N . ASP A 1 89 ? 3.247 13.020 14.453 1.00 84.31 89 ASP A N 1
ATOM 728 C CA . ASP A 1 89 ? 4.659 12.848 14.107 1.00 84.31 89 ASP A CA 1
ATOM 729 C C . ASP A 1 89 ? 4.902 11.438 13.542 1.00 84.31 89 ASP A C 1
ATOM 731 O O . ASP A 1 89 ? 4.380 10.454 14.068 1.00 84.31 89 ASP A O 1
ATOM 735 N N . ARG A 1 90 ? 5.738 11.306 12.501 1.00 82.44 90 ARG A N 1
ATOM 736 C CA . ARG A 1 90 ? 6.101 10.003 11.899 1.00 82.44 90 ARG A CA 1
ATOM 737 C C . ARG A 1 90 ? 7.129 9.241 12.752 1.00 82.44 90 ARG A C 1
ATOM 739 O O . ARG A 1 90 ? 8.254 8.994 12.318 1.00 82.44 90 ARG A O 1
ATOM 746 N N . ILE A 1 91 ? 6.750 8.919 13.984 1.00 85.38 91 ILE A N 1
ATOM 747 C CA . ILE A 1 91 ? 7.498 8.094 14.943 1.00 85.38 91 ILE A CA 1
ATOM 748 C C . ILE A 1 91 ? 6.754 6.783 15.158 1.00 85.38 91 ILE A C 1
ATOM 750 O O . ILE A 1 91 ? 5.535 6.814 15.196 1.00 85.38 91 ILE A O 1
ATOM 754 N N . GLU A 1 92 ? 7.457 5.661 15.343 1.00 84.88 92 GLU A N 1
ATOM 755 C CA . GLU A 1 92 ? 6.876 4.298 15.358 1.00 84.88 92 GLU A CA 1
ATOM 756 C C . GLU A 1 92 ? 5.622 4.129 16.247 1.00 84.88 92 GLU A C 1
ATOM 758 O O . GLU A 1 92 ? 4.738 3.362 15.884 1.00 84.88 92 GLU A O 1
ATOM 763 N N . ASP A 1 93 ? 5.475 4.893 17.336 1.00 83.75 93 ASP A N 1
ATOM 764 C CA . ASP A 1 93 ? 4.279 4.869 18.199 1.00 83.75 93 ASP A CA 1
ATOM 765 C C . ASP A 1 93 ? 2.977 5.325 17.499 1.00 83.75 93 ASP A C 1
ATOM 767 O O . ASP A 1 93 ? 1.888 4.947 17.925 1.00 83.75 93 ASP A O 1
ATOM 771 N N . ASN A 1 94 ? 3.078 6.106 16.418 1.00 84.81 94 ASN A N 1
ATOM 772 C CA . ASN A 1 94 ? 1.945 6.602 15.622 1.00 84.81 94 ASN A CA 1
ATOM 773 C C . ASN A 1 94 ? 1.731 5.788 14.330 1.00 84.81 94 ASN A C 1
ATOM 775 O O . ASN A 1 94 ? 0.957 6.183 13.447 1.00 84.81 94 ASN A O 1
ATOM 779 N N . LEU A 1 95 ? 2.457 4.676 14.173 1.00 89.25 95 LEU A N 1
ATOM 780 C CA . LEU A 1 95 ? 2.305 3.780 13.036 1.00 89.25 95 LEU A CA 1
ATOM 781 C C . LEU A 1 95 ? 0.998 3.006 13.205 1.00 89.25 95 LEU A C 1
ATOM 783 O O . LEU A 1 95 ? 0.794 2.302 14.189 1.00 89.25 95 LEU A O 1
ATOM 787 N N . LEU A 1 96 ? 0.102 3.143 12.234 1.00 88.44 96 LEU A N 1
ATOM 788 C CA . LEU A 1 96 ? -1.180 2.447 12.242 1.00 88.44 96 LEU A CA 1
ATOM 789 C C . LEU A 1 96 ? -1.015 1.020 11.729 1.00 88.44 96 LEU A C 1
ATOM 791 O O . LEU A 1 96 ? -1.509 0.069 12.331 1.00 88.44 96 LEU A O 1
ATOM 795 N N . PHE A 1 97 ? -0.312 0.899 10.603 1.00 89.31 97 PHE A N 1
ATOM 796 C CA . PHE A 1 97 ? -0.078 -0.358 9.912 1.00 89.31 97 PHE A CA 1
ATOM 797 C C . PHE A 1 97 ? 1.295 -0.351 9.243 1.00 89.31 97 PHE A C 1
ATOM 799 O O . PHE A 1 97 ? 1.831 0.697 8.866 1.00 89.31 97 PHE A O 1
ATOM 806 N N . THR A 1 98 ? 1.829 -1.546 9.022 1.00 93.75 98 THR A N 1
ATOM 807 C CA . THR A 1 98 ? 2.992 -1.796 8.168 1.00 93.75 98 THR A CA 1
ATOM 808 C C . THR A 1 98 ? 2.684 -2.943 7.222 1.00 93.75 98 THR A C 1
ATOM 810 O O . THR A 1 98 ? 1.861 -3.799 7.524 1.00 93.75 98 THR A O 1
ATOM 813 N N . GLY A 1 99 ? 3.340 -2.998 6.072 1.00 94.50 99 GLY A N 1
ATOM 814 C CA . GLY A 1 99 ? 3.107 -4.064 5.112 1.00 94.50 99 GLY A CA 1
ATOM 815 C C . GLY A 1 99 ? 4.267 -4.285 4.167 1.00 94.50 99 GLY A C 1
ATOM 816 O O . GLY A 1 99 ? 5.154 -3.445 4.025 1.00 94.50 99 GLY A O 1
ATOM 817 N N . GLU A 1 100 ? 4.240 -5.436 3.514 1.00 97.06 100 GLU A N 1
ATOM 818 C CA . GLU A 1 100 ? 5.192 -5.813 2.482 1.00 97.06 100 GLU A CA 1
ATOM 819 C C . GLU A 1 100 ? 4.454 -6.336 1.259 1.00 97.06 100 GLU A C 1
ATOM 821 O O . GLU A 1 100 ? 3.412 -6.991 1.353 1.00 97.06 100 GLU A O 1
ATOM 826 N N . GLY A 1 101 ? 4.998 -6.056 0.085 1.00 96.56 101 GLY A N 1
ATOM 827 C CA . GLY A 1 101 ? 4.379 -6.489 -1.146 1.00 96.56 101 GLY A CA 1
ATOM 828 C C . GLY A 1 101 ? 5.168 -6.111 -2.378 1.00 96.56 101 GLY A C 1
ATOM 829 O O . GLY A 1 101 ? 6.366 -5.851 -2.320 1.00 96.56 101 GLY A O 1
ATOM 830 N N . TYR A 1 102 ? 4.507 -6.137 -3.524 1.00 96.12 102 TYR A N 1
ATOM 831 C CA . TYR A 1 102 ? 5.156 -5.905 -4.806 1.00 96.12 102 TYR A CA 1
ATOM 832 C C . TYR A 1 102 ? 4.142 -5.481 -5.860 1.00 96.12 102 TYR A C 1
ATOM 834 O O . TYR A 1 102 ? 2.931 -5.702 -5.751 1.00 96.12 102 TYR A O 1
ATOM 842 N N . ARG A 1 103 ? 4.659 -4.879 -6.928 1.00 94.69 103 ARG A N 1
ATOM 843 C CA . ARG A 1 103 ? 3.869 -4.559 -8.111 1.00 94.69 103 ARG A CA 1
ATOM 844 C C . ARG A 1 103 ? 3.580 -5.842 -8.891 1.00 94.69 103 ARG A C 1
ATOM 846 O O . ARG A 1 103 ? 4.499 -6.480 -9.395 1.00 94.69 103 ARG A O 1
ATOM 853 N N . MET A 1 104 ? 2.307 -6.208 -9.014 1.00 94.38 104 MET A N 1
ATOM 854 C CA . MET A 1 104 ? 1.883 -7.396 -9.762 1.00 94.38 104 MET A CA 1
ATOM 855 C C . MET A 1 104 ? 1.954 -7.172 -11.274 1.00 94.38 104 MET A C 1
ATOM 857 O O . MET A 1 104 ? 2.281 -8.085 -12.029 1.00 94.38 104 MET A O 1
ATOM 861 N N . ASN A 1 105 ? 1.614 -5.962 -11.724 1.00 92.88 105 ASN A N 1
ATOM 862 C CA . ASN A 1 105 ? 1.651 -5.551 -13.127 1.00 92.88 105 ASN A CA 1
ATOM 863 C C . ASN A 1 105 ? 1.631 -4.016 -13.242 1.00 92.88 105 ASN A C 1
ATOM 865 O O . ASN A 1 105 ? 1.716 -3.297 -12.247 1.00 92.88 105 ASN A O 1
ATOM 869 N N . HIS A 1 106 ? 1.498 -3.481 -14.459 1.00 89.38 106 HIS A N 1
ATOM 870 C CA . HIS A 1 106 ? 1.519 -2.035 -14.678 1.00 89.38 106 HIS A CA 1
ATOM 871 C C . HIS A 1 106 ? 0.436 -1.245 -13.927 1.00 89.38 106 HIS A C 1
ATOM 873 O O . HIS A 1 106 ? 0.644 -0.060 -13.673 1.00 89.38 106 HIS A O 1
ATOM 879 N N . HIS A 1 107 ? -0.653 -1.890 -13.527 1.00 92.75 107 HIS A N 1
ATOM 880 C CA . HIS A 1 107 ? -1.810 -1.256 -12.910 1.00 92.75 107 HIS A CA 1
ATOM 881 C C . HIS A 1 107 ? -2.080 -1.728 -11.487 1.00 92.75 107 HIS A C 1
ATOM 883 O O . HIS A 1 107 ? -3.008 -1.216 -10.884 1.00 92.75 107 HIS A O 1
ATOM 889 N N . GLN A 1 108 ? -1.326 -2.691 -10.949 1.00 94.69 108 GLN A N 1
ATOM 890 C CA . GLN A 1 108 ? -1.703 -3.337 -9.691 1.00 94.69 108 GLN A CA 1
ATOM 891 C C . GLN A 1 108 ? -0.531 -3.558 -8.745 1.00 94.69 108 GLN A C 1
ATOM 893 O O . GLN A 1 108 ? 0.553 -3.982 -9.160 1.00 94.69 108 GLN A O 1
ATOM 898 N N . ILE A 1 109 ? -0.788 -3.325 -7.460 1.00 95.06 109 ILE A N 1
ATOM 899 C CA . ILE A 1 109 ? 0.122 -3.585 -6.343 1.00 95.06 109 ILE A CA 1
ATOM 900 C C . ILE A 1 109 ? -0.619 -4.438 -5.328 1.00 95.06 109 ILE A C 1
ATOM 902 O O . ILE A 1 109 ? -1.757 -4.132 -4.989 1.00 95.06 109 ILE A O 1
ATOM 906 N N . VAL A 1 110 ? 0.035 -5.472 -4.816 1.00 95.75 110 VAL A N 1
ATOM 907 C CA . VAL A 1 110 ? -0.476 -6.254 -3.691 1.00 95.75 110 VAL A CA 1
ATOM 908 C C . VAL A 1 110 ? 0.392 -5.989 -2.474 1.00 95.75 110 VAL A C 1
ATOM 910 O O . VAL A 1 110 ? 1.613 -6.064 -2.593 1.00 95.75 110 VAL A O 1
ATOM 913 N N . ILE A 1 111 ? -0.219 -5.689 -1.328 1.00 95.44 111 ILE A N 1
ATOM 914 C CA . ILE A 1 111 ? 0.466 -5.521 -0.042 1.00 95.44 111 ILE A CA 1
ATOM 915 C C . ILE A 1 111 ? -0.202 -6.418 0.999 1.00 95.44 111 ILE A C 1
ATOM 917 O O . ILE A 1 111 ? -1.410 -6.346 1.211 1.00 95.44 111 ILE A O 1
ATOM 921 N N . ALA A 1 112 ? 0.586 -7.251 1.670 1.00 93.31 112 ALA A N 1
ATOM 922 C CA . ALA A 1 112 ? 0.181 -7.942 2.885 1.00 93.31 112 ALA A CA 1
ATOM 923 C C . ALA A 1 112 ? 0.542 -7.059 4.085 1.00 93.31 112 ALA A C 1
ATOM 925 O O . ALA A 1 112 ? 1.688 -6.622 4.184 1.00 93.31 112 ALA A O 1
ATOM 926 N N . TYR A 1 113 ? -0.408 -6.777 4.977 1.00 90.69 113 TYR A N 1
ATOM 927 C CA . TYR A 1 113 ? -0.209 -5.799 6.051 1.00 90.69 113 TYR A CA 1
ATOM 928 C C . TYR A 1 113 ? -0.490 -6.362 7.451 1.00 90.69 113 TYR A C 1
ATOM 930 O O . TYR A 1 113 ? -1.223 -7.340 7.631 1.00 90.69 113 TYR A O 1
ATOM 938 N N . THR A 1 114 ? 0.124 -5.733 8.449 1.00 88.50 114 THR A N 1
ATOM 939 C CA . THR A 1 114 ? 0.015 -6.002 9.886 1.00 88.50 114 THR A CA 1
ATOM 940 C C . THR A 1 114 ? -0.168 -4.687 10.651 1.00 88.50 114 THR A C 1
ATOM 942 O O . THR A 1 114 ? 0.021 -3.611 10.082 1.00 88.50 114 THR A O 1
ATOM 945 N N . ASN A 1 115 ? -0.525 -4.774 11.937 1.00 79.31 115 ASN A N 1
ATOM 946 C CA . ASN A 1 115 ? -0.388 -3.658 12.881 1.00 79.31 115 ASN A CA 1
ATOM 947 C C . ASN A 1 115 ? 0.935 -3.757 13.648 1.00 79.31 115 ASN A C 1
ATOM 949 O O . ASN A 1 115 ? 1.497 -4.882 13.694 1.00 79.31 115 ASN A O 1
#

Radius of gyration: 13.18 Å; Cα contacts (8 Å, |Δi|>4): 295; chains: 1; bounding box: 30×28×33 Å

Sequence (115 aa):
MELRGIILYDIQLNGDLNGVYTNNLTPNAELFTETAHFLRDESFGDFINGLMLYEAFYFDFESGRVNAILEFRIVNGLITARWWREGEDRIEDNLLFTGEGYRMNHHQIVIAYTN

Secondary structure (DSSP, 8-state):
----EEEEEEE-TTS-EEEEEEE---SS-----EEEEEE--S-B--SSEEEEEEEEEEEETTTEEEEEEEEEEEETTEEEEEEEETTS-SSGGGEEEEEEEEEEETTEEEEEEE-